Protein AF-A0A6V7JB09-F1 (afdb_monomer_lite)

Radius of gyration: 13.09 Å; chains: 1; bounding box: 28×29×31 Å

Secondary structure (DSSP, 8-state):
---------EEEEEEETTEEEEEEE-SS--TTT-EEEEETTEEEEEEEETTTTEEEEEEEE---

pLDDT: mean 90.67, std 13.07, range [36.88, 98.0]

Structure (mmCIF, N/CA/C/O backbone):
data_AF-A0A6V7JB09-F1
#
_entry.id   AF-A0A6V7JB09-F1
#
loop_
_atom_site.group_PDB
_atom_site.id
_atom_site.type_symbol
_atom_site.label_atom_id
_atom_site.label_alt_id
_atom_site.label_comp_id
_atom_site.label_asym_id
_atom_site.label_entity_id
_atom_site.label_seq_id
_atom_site.pdbx_PDB_ins_code
_atom_site.Cartn_x
_atom_site.Cartn_y
_atom_site.Cartn_z
_atom_site.occupancy
_atom_site.B_iso_or_equiv
_atom_site.auth_seq_id
_atom_site.auth_comp_id
_atom_site.auth_asym_id
_atom_site.auth_atom_id
_atom_site.pdbx_PDB_model_num
ATOM 1 N N . ASN A 1 1 ? -1.486 23.205 14.199 1.00 36.88 1 ASN A N 1
ATOM 2 C CA . ASN A 1 1 ? -2.793 22.650 14.596 1.00 36.88 1 ASN A CA 1
ATOM 3 C C . ASN A 1 1 ? -3.103 21.528 13.632 1.00 36.88 1 ASN A C 1
ATOM 5 O O . ASN A 1 1 ? -3.104 21.797 12.439 1.00 36.88 1 ASN A O 1
ATOM 9 N N . ASP A 1 2 ? -3.254 20.322 14.175 1.00 40.50 2 ASP A N 1
ATOM 10 C CA . ASP A 1 2 ? -3.299 19.004 13.524 1.00 40.50 2 ASP A CA 1
ATOM 11 C C . ASP A 1 2 ? -1.984 18.462 12.950 1.00 40.50 2 ASP A C 1
ATOM 13 O O . ASP A 1 2 ? -1.837 18.203 11.756 1.00 40.50 2 ASP A O 1
ATOM 17 N N . ASP A 1 3 ? -1.058 18.144 13.860 1.00 50.75 3 ASP A N 1
ATOM 18 C CA . ASP A 1 3 ? -0.199 16.966 13.697 1.00 50.75 3 ASP A CA 1
ATOM 19 C C . ASP A 1 3 ? -1.088 15.714 13.787 1.00 50.75 3 ASP A C 1
ATOM 21 O O . ASP A 1 3 ? -1.106 15.001 14.791 1.00 50.75 3 ASP A O 1
AT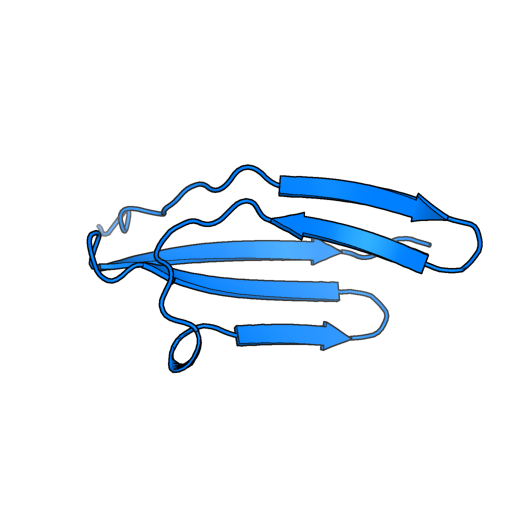OM 25 N N . ASN A 1 4 ? -1.903 15.499 12.748 1.00 58.06 4 ASN A N 1
ATOM 26 C CA . ASN A 1 4 ? -2.756 14.327 12.609 1.00 58.06 4 ASN A CA 1
ATOM 27 C C . ASN A 1 4 ? -1.877 13.088 12.828 1.00 58.06 4 ASN A C 1
ATOM 29 O O . ASN A 1 4 ? -0.805 12.975 12.226 1.00 58.06 4 ASN A O 1
ATOM 33 N N . LYS A 1 5 ? -2.275 12.209 13.747 1.00 63.97 5 LYS A N 1
ATOM 34 C CA . LYS A 1 5 ? -1.461 11.109 14.273 1.00 63.97 5 LYS A CA 1
ATOM 35 C C . LYS A 1 5 ? -1.165 10.099 13.161 1.00 63.97 5 LYS A C 1
ATOM 37 O O . LYS A 1 5 ? -1.893 9.130 12.998 1.00 63.97 5 LYS A O 1
ATOM 42 N N . LYS A 1 6 ? -0.124 10.329 12.358 1.00 79.94 6 LYS A N 1
ATOM 43 C CA . LYS A 1 6 ? 0.196 9.494 11.190 1.00 79.94 6 LYS A CA 1
ATOM 44 C C . LYS A 1 6 ? 0.692 8.126 11.638 1.00 79.94 6 LYS A C 1
ATOM 46 O O . LYS A 1 6 ? 1.696 8.029 12.347 1.00 79.94 6 LYS A O 1
ATOM 51 N N . ILE A 1 7 ? 0.026 7.075 11.171 1.00 92.56 7 ILE A N 1
ATOM 52 C CA . ILE A 1 7 ? 0.512 5.704 11.332 1.00 92.56 7 ILE A CA 1
ATOM 53 C C . ILE A 1 7 ? 1.817 5.570 10.550 1.00 92.56 7 ILE A C 1
ATOM 55 O O . ILE A 1 7 ? 1.951 6.117 9.456 1.00 92.56 7 ILE A O 1
ATOM 59 N N . GLN A 1 8 ? 2.791 4.857 11.111 1.00 92.31 8 GLN A N 1
ATOM 60 C CA . GLN A 1 8 ? 4.037 4.505 10.434 1.00 92.31 8 GLN A CA 1
ATOM 61 C C . GLN A 1 8 ? 4.071 2.993 10.232 1.00 92.31 8 GLN A C 1
ATOM 63 O O . GLN A 1 8 ? 4.040 2.229 11.195 1.00 92.31 8 GLN A O 1
ATOM 68 N N . CYS A 1 9 ? 4.146 2.557 8.978 1.00 95.50 9 CYS A N 1
ATOM 69 C CA . CYS A 1 9 ? 4.379 1.162 8.630 1.00 95.50 9 CYS A CA 1
ATOM 70 C C . CYS A 1 9 ? 5.836 0.961 8.220 1.00 95.50 9 CYS A C 1
ATOM 72 O O . CYS A 1 9 ? 6.442 1.826 7.586 1.00 95.50 9 CYS A O 1
ATOM 74 N N . ARG A 1 10 ? 6.382 -0.224 8.519 1.00 96.88 10 ARG A N 1
ATOM 75 C CA . ARG A 1 10 ? 7.624 -0.663 7.881 1.00 96.88 10 ARG A CA 1
ATOM 76 C C . ARG A 1 10 ? 7.338 -0.891 6.399 1.00 96.88 10 ARG A C 1
ATOM 78 O O . ARG A 1 10 ? 6.388 -1.595 6.054 1.00 96.88 10 ARG A O 1
ATOM 85 N N . MET A 1 11 ? 8.189 -0.331 5.554 1.00 95.88 11 MET A N 1
ATOM 86 C CA . MET A 1 11 ? 8.191 -0.559 4.117 1.00 95.88 11 MET A CA 1
ATOM 87 C C . MET A 1 11 ? 9.578 -1.036 3.700 1.00 95.88 11 MET A C 1
ATOM 89 O O . MET A 1 11 ? 10.582 -0.602 4.264 1.00 95.88 11 MET A O 1
ATOM 93 N N . ASP A 1 12 ? 9.606 -1.961 2.754 1.00 95.94 12 ASP A N 1
ATOM 94 C CA . ASP A 1 12 ? 10.813 -2.430 2.087 1.00 95.94 12 ASP A CA 1
ATOM 95 C C . ASP A 1 12 ? 10.591 -2.391 0.573 1.00 95.94 12 ASP A C 1
ATOM 97 O O . ASP A 1 12 ? 9.456 -2.532 0.104 1.00 95.94 12 ASP A O 1
ATOM 101 N N . TRP A 1 13 ? 11.659 -2.209 -0.192 1.00 94.75 13 TRP A N 1
ATOM 102 C CA . TRP A 1 13 ? 11.598 -2.218 -1.642 1.00 94.75 13 TRP A CA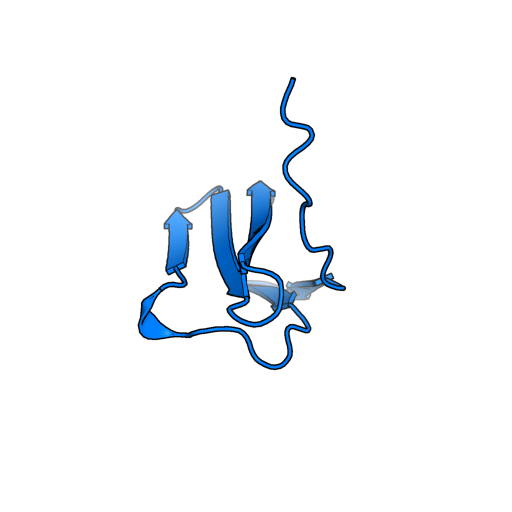 1
ATOM 103 C C . TRP A 1 13 ? 12.840 -2.863 -2.245 1.00 94.75 13 TRP A C 1
ATOM 105 O O . TRP A 1 13 ? 13.946 -2.766 -1.719 1.00 94.75 13 TRP A O 1
ATOM 115 N N . HIS A 1 14 ? 12.650 -3.511 -3.387 1.00 93.50 14 HIS A N 1
ATOM 116 C CA . HIS A 1 14 ? 13.749 -4.004 -4.204 1.00 93.50 14 HIS A CA 1
ATOM 117 C C . HIS A 1 14 ? 13.388 -3.934 -5.685 1.00 93.50 14 HIS A C 1
ATOM 119 O O . HIS A 1 14 ? 12.214 -3.971 -6.058 1.00 93.50 14 HIS A O 1
ATOM 125 N N . GLN A 1 15 ? 14.411 -3.846 -6.532 1.00 92.12 15 GLN A N 1
ATOM 126 C CA . GLN A 1 15 ? 14.274 -3.837 -7.983 1.00 92.12 15 GLN A CA 1
ATOM 127 C C . GLN A 1 15 ? 14.910 -5.093 -8.580 1.00 92.12 15 GLN A C 1
ATOM 129 O O . GLN A 1 15 ? 15.963 -5.560 -8.151 1.00 92.12 15 GLN A O 1
ATOM 134 N N . THR A 1 16 ? 14.245 -5.636 -9.589 1.00 89.69 16 THR A N 1
ATOM 135 C CA . THR A 1 16 ? 14.749 -6.663 -10.503 1.00 89.69 16 THR A CA 1
ATOM 136 C C . THR A 1 16 ? 14.798 -6.069 -11.912 1.00 89.69 16 THR A C 1
ATOM 138 O O . THR A 1 16 ? 14.360 -4.938 -12.112 1.00 89.69 16 THR A O 1
ATOM 141 N N . GLY A 1 17 ? 15.291 -6.812 -12.909 1.00 88.62 17 GLY A N 1
ATOM 142 C CA . GLY A 1 17 ? 15.527 -6.265 -14.253 1.00 88.62 17 GLY A CA 1
ATOM 143 C C . GLY A 1 17 ? 14.351 -5.490 -14.870 1.00 88.62 17 GLY A C 1
ATOM 144 O O . GLY A 1 17 ? 14.586 -4.495 -15.542 1.00 88.62 17 GLY A O 1
ATOM 145 N N . GLY A 1 18 ? 13.103 -5.905 -14.616 1.00 89.25 18 GLY A N 1
ATOM 146 C CA . GLY A 1 18 ? 11.905 -5.239 -15.151 1.00 89.25 18 GLY A CA 1
ATOM 147 C C . GLY A 1 18 ? 10.863 -4.815 -14.115 1.00 89.25 18 GLY A C 1
ATOM 148 O O . GLY A 1 18 ? 9.784 -4.377 -14.504 1.00 89.25 18 GLY A O 1
ATOM 149 N N . TYR A 1 19 ? 11.135 -4.971 -12.817 1.00 91.19 19 TYR A N 1
ATOM 150 C CA . TYR A 1 19 ? 10.121 -4.764 -11.780 1.00 91.19 19 TYR A CA 1
ATOM 151 C C . TYR A 1 19 ? 10.698 -4.086 -10.550 1.00 91.19 19 TYR A C 1
ATOM 153 O O . TYR A 1 19 ? 11.759 -4.475 -10.071 1.00 91.19 19 TYR A O 1
ATOM 161 N N . VAL A 1 20 ? 9.932 -3.160 -9.984 1.00 91.81 20 VAL A N 1
ATOM 162 C CA . VAL A 1 20 ? 10.108 -2.679 -8.613 1.00 91.81 20 VAL A CA 1
ATOM 163 C C . VAL A 1 20 ? 9.037 -3.340 -7.753 1.00 91.81 20 VAL A C 1
ATOM 165 O O . VAL A 1 20 ? 7.852 -3.292 -8.082 1.00 91.81 20 VAL A O 1
ATOM 168 N N . VAL A 1 21 ? 9.449 -3.966 -6.655 1.00 94.12 21 VAL A N 1
ATOM 169 C CA . VAL A 1 21 ? 8.559 -4.601 -5.682 1.00 94.12 21 VAL A CA 1
ATOM 170 C C . VAL A 1 21 ? 8.593 -3.779 -4.404 1.00 94.12 21 VAL A C 1
ATOM 172 O O . VAL A 1 21 ? 9.652 -3.618 -3.803 1.00 94.12 21 VAL A O 1
ATOM 175 N N . VAL A 1 22 ? 7.433 -3.282 -3.976 1.00 95.50 22 VAL A N 1
ATOM 176 C CA . VAL A 1 22 ? 7.262 -2.538 -2.721 1.00 95.50 22 VAL A CA 1
ATOM 177 C C . VAL A 1 22 ? 6.443 -3.389 -1.757 1.00 95.50 22 VAL A C 1
ATOM 179 O O . VAL A 1 22 ? 5.314 -3.772 -2.057 1.00 95.50 22 VAL A O 1
ATOM 182 N N . SER A 1 23 ? 7.016 -3.689 -0.594 1.00 97.06 23 SER A N 1
ATOM 183 C CA . SER A 1 23 ? 6.394 -4.477 0.472 1.00 97.06 23 SER A CA 1
ATOM 184 C C . SER A 1 23 ? 6.054 -3.574 1.654 1.00 97.06 23 SER A C 1
ATOM 186 O O . SER A 1 23 ? 6.951 -3.050 2.309 1.00 97.06 23 SER A O 1
ATOM 188 N N . ILE A 1 24 ? 4.764 -3.407 1.957 1.00 97.38 24 ILE A N 1
ATOM 189 C CA . ILE A 1 24 ? 4.291 -2.627 3.112 1.00 97.38 24 ILE A CA 1
ATOM 190 C C . ILE A 1 24 ? 3.766 -3.592 4.177 1.00 97.38 24 ILE A C 1
ATOM 192 O O . ILE A 1 24 ? 2.825 -4.349 3.939 1.00 97.38 24 ILE A O 1
ATOM 196 N N . PHE A 1 25 ? 4.351 -3.555 5.373 1.00 97.06 25 PHE A N 1
ATOM 197 C CA . PHE A 1 25 ? 3.937 -4.396 6.494 1.00 97.06 25 PHE A CA 1
ATOM 198 C C . PHE A 1 25 ? 2.851 -3.686 7.311 1.00 97.06 25 PHE A C 1
ATOM 200 O O . PHE A 1 25 ? 3.149 -2.954 8.256 1.00 97.06 25 PHE A O 1
ATOM 207 N N . ALA A 1 26 ? 1.589 -3.923 6.948 1.00 96.00 26 ALA A N 1
ATOM 208 C CA . ALA A 1 26 ? 0.414 -3.329 7.585 1.00 96.00 26 ALA A CA 1
ATOM 209 C C . ALA A 1 26 ? -0.534 -4.415 8.120 1.00 96.00 26 ALA A C 1
ATOM 211 O O . ALA A 1 26 ? -1.093 -5.201 7.356 1.00 96.00 26 ALA A O 1
ATOM 212 N N . LYS A 1 27 ? -0.733 -4.467 9.443 1.00 94.88 27 LYS A N 1
ATOM 213 C CA . LYS A 1 27 ? -1.700 -5.371 10.091 1.00 94.88 27 LYS A CA 1
ATOM 214 C C . LYS A 1 27 ? -2.977 -4.601 10.425 1.00 94.88 27 LYS A C 1
ATOM 216 O O . LYS A 1 27 ? -2.883 -3.477 10.890 1.00 94.88 27 LYS A O 1
ATOM 221 N N . LYS A 1 28 ? -4.143 -5.230 10.238 1.00 95.31 28 LYS A N 1
ATOM 222 C CA . LYS A 1 28 ? -5.472 -4.684 10.591 1.00 95.31 28 LYS A CA 1
ATOM 223 C C . LYS A 1 28 ? -5.891 -3.377 9.887 1.00 95.31 28 LYS A C 1
ATOM 225 O O . LYS A 1 28 ? -6.779 -2.682 10.369 1.00 95.31 28 LYS A O 1
ATOM 230 N N . TYR A 1 29 ? -5.305 -3.054 8.737 1.00 97.25 29 TYR A N 1
ATOM 231 C CA . TYR A 1 29 ? -5.831 -1.973 7.899 1.00 97.25 29 TYR A CA 1
ATOM 232 C C . TYR A 1 29 ? -7.188 -2.371 7.285 1.00 97.25 29 TYR A C 1
ATOM 234 O O . TYR A 1 29 ? -7.507 -3.558 7.199 1.00 97.25 29 TYR A O 1
ATOM 242 N N . HIS A 1 30 ? -7.979 -1.396 6.832 1.00 97.88 30 HIS A N 1
ATOM 243 C CA . HIS A 1 30 ? -9.298 -1.608 6.231 1.00 97.88 30 HIS A CA 1
ATOM 244 C C . HIS A 1 30 ? -9.244 -1.598 4.690 1.00 97.88 30 HIS A C 1
ATOM 246 O O . HIS A 1 30 ? -9.272 -0.522 4.088 1.00 97.88 30 HIS A O 1
ATOM 252 N N . PRO A 1 31 ? -9.283 -2.755 4.000 1.00 96.88 31 PRO A N 1
ATOM 253 C CA . PRO A 1 31 ? -8.992 -2.822 2.565 1.00 96.88 31 PRO A CA 1
ATOM 254 C C . PRO A 1 31 ? -9.911 -1.974 1.683 1.00 96.88 31 PRO A C 1
ATOM 256 O O . PRO A 1 31 ? -9.434 -1.341 0.752 1.00 96.88 31 PRO A O 1
ATOM 259 N N . ASN A 1 32 ? -11.206 -1.882 2.010 1.00 97.69 32 ASN A N 1
ATOM 260 C CA . ASN A 1 32 ? -12.166 -1.129 1.185 1.00 97.69 32 ASN A CA 1
ATOM 261 C C . ASN A 1 32 ? -12.087 0.398 1.371 1.00 97.69 32 ASN A C 1
ATOM 263 O O . ASN A 1 32 ? -12.728 1.130 0.625 1.00 97.69 32 ASN A O 1
ATOM 267 N N . LYS A 1 33 ? -11.373 0.876 2.399 1.00 97.38 33 LYS A N 1
ATOM 268 C CA . LYS A 1 33 ? -11.143 2.312 2.648 1.00 97.38 33 LYS A CA 1
ATOM 269 C C . LYS A 1 33 ? -9.728 2.735 2.252 1.00 97.38 33 LYS A C 1
ATOM 271 O O . LYS A 1 33 ? -9.455 3.923 2.143 1.00 97.38 33 LYS A O 1
ATOM 276 N N . SER A 1 34 ? -8.855 1.762 2.021 1.00 97.69 34 SER A N 1
ATOM 277 C CA . SER A 1 34 ? -7.493 1.956 1.555 1.00 97.69 34 SER A CA 1
ATOM 278 C C . SER A 1 34 ? -7.426 1.987 0.032 1.00 97.69 34 SER A C 1
ATOM 280 O O . SER A 1 34 ? -8.284 1.436 -0.658 1.00 97.69 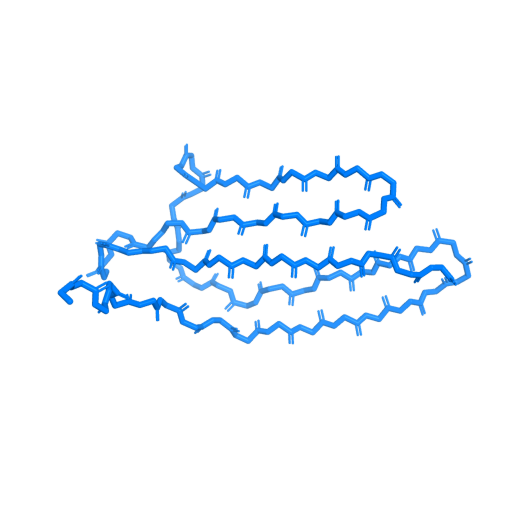34 SER A O 1
ATOM 282 N N . TYR A 1 35 ? -6.372 2.591 -0.508 1.00 98.00 35 TYR A N 1
ATOM 283 C CA . TYR A 1 35 ? -6.131 2.599 -1.946 1.00 98.00 35 TYR A CA 1
ATOM 284 C C . TYR A 1 35 ? -4.646 2.577 -2.294 1.00 98.00 35 TYR A C 1
ATOM 286 O O . TYR A 1 35 ? -3.791 3.063 -1.552 1.00 98.00 35 TYR A O 1
ATOM 294 N N . VAL A 1 36 ? -4.370 2.066 -3.492 1.00 97.31 36 VAL A N 1
ATOM 295 C CA . VAL A 1 36 ? -3.072 2.142 -4.161 1.00 97.31 36 VAL A CA 1
ATOM 296 C C . VAL A 1 36 ? -3.293 2.797 -5.519 1.00 97.31 36 VAL A C 1
ATOM 298 O O . VAL A 1 36 ? -4.138 2.362 -6.299 1.00 97.31 36 VAL A O 1
ATOM 301 N N . LYS A 1 37 ? -2.550 3.865 -5.795 1.00 97.81 37 LYS A N 1
ATOM 302 C CA . LYS A 1 37 ? -2.534 4.574 -7.074 1.00 97.81 37 LYS A CA 1
ATOM 303 C C . LYS A 1 37 ? -1.145 4.441 -7.668 1.00 97.81 37 LYS A C 1
ATOM 305 O O . LYS A 1 37 ? -0.156 4.750 -7.009 1.00 97.81 37 LYS A O 1
ATOM 310 N N . LEU A 1 38 ? -1.086 3.993 -8.912 1.00 95.88 38 LEU A N 1
ATOM 311 C CA . LEU A 1 38 ? 0.159 3.762 -9.624 1.00 95.88 38 LEU A CA 1
ATOM 312 C C . LEU A 1 38 ? 0.125 4.487 -10.964 1.00 95.88 38 LEU A C 1
ATOM 314 O O . LEU A 1 38 ? -0.874 4.447 -11.682 1.00 95.88 38 LEU A O 1
ATOM 318 N N . ASN A 1 39 ? 1.239 5.116 -11.303 1.00 93.44 39 ASN A N 1
ATOM 319 C CA . ASN A 1 39 ? 1.555 5.557 -12.651 1.00 93.44 39 ASN A CA 1
ATOM 320 C C . ASN A 1 39 ? 3.025 5.190 -12.963 1.00 93.44 39 ASN A C 1
ATOM 322 O O . ASN A 1 39 ? 3.721 4.695 -12.073 1.00 93.44 39 ASN A O 1
ATOM 326 N N . PRO A 1 40 ? 3.522 5.415 -14.194 1.00 90.62 40 PRO A N 1
ATOM 327 C CA . PRO A 1 40 ? 4.860 4.971 -14.591 1.00 90.62 40 PRO A CA 1
ATOM 328 C C . PRO A 1 40 ? 6.028 5.489 -13.739 1.00 90.62 40 PRO A C 1
ATOM 330 O O . PRO A 1 40 ? 7.083 4.868 -13.746 1.00 90.62 40 PRO A O 1
ATOM 333 N N . ILE A 1 41 ? 5.863 6.609 -13.027 1.00 93.00 41 ILE A N 1
ATOM 334 C CA . ILE A 1 41 ? 6.942 7.264 -12.267 1.00 93.00 41 ILE A CA 1
ATOM 335 C C . ILE A 1 41 ? 6.626 7.428 -10.778 1.00 93.00 41 ILE A C 1
ATOM 337 O O . ILE A 1 41 ? 7.448 7.954 -10.032 1.00 93.00 41 ILE A O 1
ATOM 341 N N . ARG A 1 42 ? 5.429 7.050 -10.321 1.00 95.50 42 ARG A N 1
ATOM 342 C CA . ARG A 1 42 ? 4.984 7.328 -8.955 1.00 95.50 42 ARG A CA 1
ATOM 343 C C . ARG A 1 42 ? 3.989 6.293 -8.452 1.00 95.50 42 ARG A C 1
ATOM 345 O O . ARG A 1 42 ? 3.009 5.966 -9.124 1.00 95.50 42 ARG A O 1
ATOM 352 N N . LEU A 1 43 ? 4.230 5.836 -7.231 1.00 96.44 43 LEU A N 1
ATOM 353 C CA . LEU A 1 43 ? 3.353 4.981 -6.446 1.00 96.44 43 LEU A CA 1
ATOM 354 C C . LEU A 1 43 ? 2.880 5.771 -5.225 1.00 96.44 43 LEU A C 1
ATOM 356 O O . LEU A 1 43 ? 3.688 6.188 -4.400 1.00 96.44 43 LEU A O 1
ATOM 360 N N . THR A 1 44 ? 1.569 5.923 -5.073 1.00 97.50 44 THR A N 1
ATOM 361 C CA . THR A 1 44 ? 0.958 6.524 -3.885 1.00 97.50 44 THR A CA 1
ATOM 362 C C . THR A 1 44 ? 0.025 5.516 -3.233 1.00 97.50 44 THR A C 1
ATOM 364 O O . THR A 1 44 ? -0.823 4.923 -3.896 1.00 97.50 44 THR A O 1
ATOM 367 N N . THR A 1 45 ? 0.158 5.320 -1.928 1.00 97.31 45 THR A N 1
ATOM 368 C CA . THR A 1 45 ? -0.663 4.394 -1.143 1.00 97.31 45 THR A CA 1
ATOM 369 C C . THR A 1 45 ? -1.216 5.107 0.081 1.00 97.31 45 THR A C 1
ATOM 371 O O . THR A 1 45 ? -0.496 5.857 0.735 1.00 97.31 45 THR A O 1
ATOM 374 N N . SER A 1 46 ? -2.478 4.844 0.406 1.00 97.31 46 SER A N 1
ATOM 375 C CA . SER A 1 46 ? -3.105 5.264 1.656 1.00 97.31 46 SER A CA 1
ATOM 376 C C . SER A 1 46 ? -3.779 4.052 2.284 1.00 97.31 46 SER A C 1
ATOM 378 O O . SER A 1 46 ? -4.619 3.411 1.646 1.00 97.31 46 SER A O 1
ATOM 380 N N . LEU A 1 47 ? -3.351 3.684 3.491 1.00 97.88 47 LEU A N 1
ATOM 381 C CA . LEU A 1 47 ? -3.900 2.564 4.245 1.00 97.88 47 LEU A CA 1
ATOM 382 C C . LEU A 1 47 ? -4.617 3.092 5.486 1.00 97.88 47 LEU A C 1
ATOM 384 O O . LEU A 1 47 ? -3.949 3.590 6.389 1.00 97.88 47 LEU A O 1
ATOM 388 N N . PHE A 1 48 ? -5.939 2.927 5.545 1.00 97.44 48 PHE A N 1
ATOM 389 C CA . PHE A 1 48 ? -6.745 3.337 6.695 1.00 97.44 48 PHE A CA 1
ATOM 390 C C . PHE A 1 48 ? -6.685 2.289 7.805 1.00 97.44 48 PHE A C 1
ATOM 392 O O . PHE A 1 48 ? -6.940 1.105 7.555 1.00 97.44 48 PHE A O 1
ATOM 399 N N . PHE A 1 49 ? -6.401 2.718 9.031 1.00 97.00 49 PHE A N 1
ATOM 400 C CA . PHE A 1 49 ? -6.373 1.882 10.226 1.00 97.00 49 PHE A CA 1
ATOM 401 C C . PHE A 1 49 ? -7.538 2.255 11.157 1.00 97.00 49 PHE A C 1
ATOM 403 O O . PHE A 1 49 ? -7.502 3.312 11.784 1.00 97.00 49 PHE A O 1
ATOM 410 N N . PRO A 1 50 ? -8.580 1.406 11.268 1.00 95.81 50 PRO A N 1
ATOM 411 C CA . PRO A 1 50 ? -9.762 1.719 12.073 1.00 95.81 50 PRO A CA 1
ATOM 412 C C . PRO A 1 50 ? -9.506 1.827 13.578 1.00 95.81 50 PRO A C 1
ATOM 414 O O . PRO A 1 50 ? -10.248 2.532 14.252 1.00 95.81 50 PRO A O 1
ATOM 417 N N . GLU A 1 51 ? -8.515 1.106 14.118 1.00 94.75 51 GLU A N 1
ATOM 418 C CA . GLU A 1 51 ? -8.226 1.116 15.563 1.00 94.75 51 GLU A CA 1
ATOM 419 C C . GLU A 1 51 ? -7.614 2.455 16.002 1.00 94.75 51 GLU A C 1
ATOM 421 O O . GLU A 1 51 ? -7.855 2.920 17.115 1.00 94.75 51 GLU A O 1
ATOM 426 N N . GLU A 1 52 ? -6.858 3.095 15.115 1.00 93.69 52 GLU A N 1
ATOM 427 C CA . GLU A 1 52 ? -6.187 4.368 15.352 1.00 93.69 52 GLU A CA 1
ATOM 428 C C . GLU A 1 52 ? -6.892 5.566 14.706 1.00 93.69 52 GLU A C 1
ATOM 430 O O . GLU A 1 52 ? -6.426 6.692 14.884 1.00 93.69 52 GLU A O 1
ATOM 435 N N . ASP A 1 53 ? -7.983 5.313 13.974 1.00 94.12 53 ASP A N 1
ATOM 436 C CA . ASP A 1 53 ? -8.755 6.283 13.186 1.00 94.12 53 ASP A CA 1
ATOM 437 C C . ASP A 1 53 ? -7.856 7.204 12.343 1.00 94.12 53 ASP A C 1
ATOM 439 O O . ASP A 1 53 ? -7.981 8.427 12.338 1.00 94.12 53 ASP A O 1
ATOM 443 N N . SER A 1 54 ? -6.866 6.603 11.679 1.00 95.12 54 SER A N 1
ATOM 444 C CA . SER A 1 54 ? -5.827 7.335 10.957 1.00 95.12 54 SER A CA 1
ATOM 445 C C . SER A 1 54 ? -5.254 6.524 9.798 1.00 95.12 54 SER A C 1
ATOM 447 O O . SER A 1 54 ? -5.442 5.310 9.696 1.00 95.12 54 SER A O 1
ATOM 449 N N . ASP A 1 55 ? -4.524 7.205 8.919 1.00 95.06 55 ASP A N 1
ATOM 450 C CA . ASP A 1 55 ? -3.951 6.642 7.706 1.00 95.06 55 ASP A CA 1
ATOM 451 C C . ASP A 1 55 ? -2.423 6.533 7.778 1.00 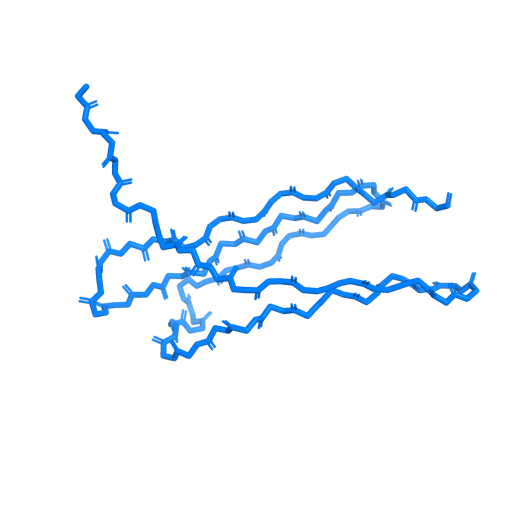95.06 55 ASP A C 1
ATOM 453 O O . ASP A 1 55 ? -1.713 7.447 8.218 1.00 95.06 55 ASP A O 1
ATOM 457 N N . TYR A 1 56 ? -1.899 5.435 7.235 1.00 96.31 56 TYR A N 1
ATOM 458 C CA . TYR A 1 56 ? -0.533 5.388 6.722 1.00 96.31 56 TYR A CA 1
ATOM 459 C C . TYR A 1 56 ? -0.540 5.876 5.277 1.00 96.31 56 TYR A C 1
ATOM 461 O O . TYR A 1 56 ? -1.243 5.318 4.437 1.00 96.31 56 TY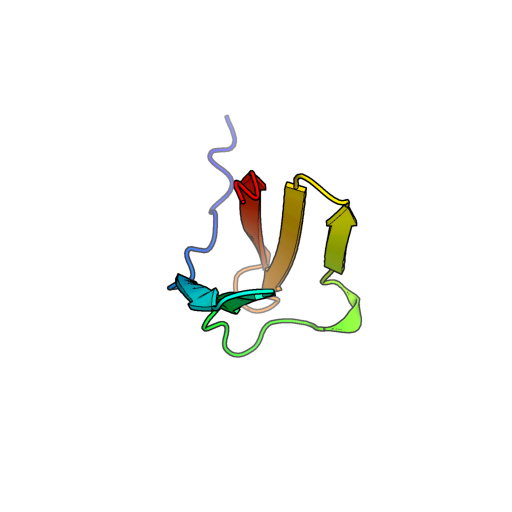R A O 1
ATOM 469 N N . ASN A 1 57 ? 0.273 6.884 4.973 1.00 96.31 57 ASN A N 1
ATOM 470 C CA . ASN A 1 57 ? 0.410 7.414 3.623 1.00 96.31 57 ASN A CA 1
ATOM 471 C C . ASN A 1 57 ? 1.842 7.213 3.134 1.00 96.31 57 ASN A C 1
ATOM 473 O O . ASN A 1 57 ? 2.793 7.611 3.808 1.00 96.3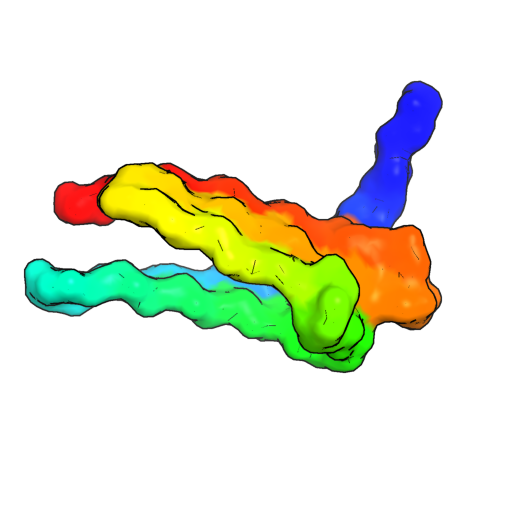1 57 ASN A O 1
ATOM 477 N N . LEU A 1 58 ? 1.979 6.616 1.954 1.00 96.12 58 LEU A N 1
ATOM 478 C CA . LEU A 1 58 ? 3.247 6.392 1.277 1.00 96.12 58 LEU A CA 1
ATOM 479 C C . LEU A 1 58 ? 3.203 7.045 -0.096 1.00 96.12 58 LEU A C 1
ATOM 481 O O . LEU A 1 58 ? 2.256 6.845 -0.854 1.00 96.12 58 LEU A O 1
ATOM 485 N N . ASP A 1 59 ? 4.253 7.783 -0.420 1.00 95.56 59 ASP A N 1
ATOM 486 C CA . ASP A 1 59 ? 4.443 8.398 -1.723 1.00 95.56 59 ASP A CA 1
ATOM 487 C C . ASP A 1 59 ? 5.879 8.139 -2.177 1.00 95.56 59 ASP A C 1
ATOM 489 O O . ASP A 1 59 ? 6.832 8.556 -1.517 1.00 95.56 59 ASP A O 1
ATOM 493 N N . LEU A 1 60 ? 6.024 7.377 -3.258 1.00 94.00 60 LEU A N 1
ATOM 494 C CA . LEU A 1 60 ? 7.301 6.920 -3.787 1.00 94.00 60 LEU A CA 1
ATOM 495 C C . LEU A 1 60 ? 7.429 7.318 -5.248 1.00 94.00 60 LEU A C 1
ATOM 497 O O . LEU A 1 60 ? 6.583 6.981 -6.076 1.00 94.00 60 LEU A O 1
ATOM 501 N N . GLU A 1 61 ? 8.534 7.978 -5.570 1.00 93.50 61 GLU A N 1
ATOM 502 C CA . GLU A 1 61 ? 8.979 8.151 -6.946 1.00 93.50 61 GLU A CA 1
ATOM 503 C C . GLU A 1 61 ? 9.654 6.857 -7.416 1.00 93.50 61 GLU A C 1
ATOM 505 O O . GLU A 1 61 ? 10.578 6.356 -6.774 1.00 93.50 61 GLU A O 1
ATOM 510 N N . LEU A 1 62 ? 9.173 6.306 -8.526 1.00 89.62 62 LEU A N 1
ATOM 511 C CA . LEU A 1 62 ? 9.726 5.108 -9.140 1.00 89.62 62 LEU A CA 1
ATOM 512 C C . LEU A 1 62 ? 10.828 5.537 -10.105 1.00 89.62 62 LEU A C 1
ATOM 514 O O . LEU A 1 62 ? 10.555 6.115 -11.157 1.00 89.62 62 LEU A O 1
ATOM 518 N N . ARG A 1 63 ? 12.077 5.272 -9.721 1.00 80.12 63 ARG A N 1
ATOM 519 C CA . ARG A 1 63 ? 13.255 5.484 -10.565 1.00 80.12 63 ARG A CA 1
ATOM 520 C C . ARG A 1 63 ? 13.680 4.132 -11.123 1.00 80.12 63 ARG A C 1
ATOM 522 O O . ARG A 1 63 ? 13.847 3.194 -10.350 1.00 80.12 63 ARG A O 1
ATOM 529 N N . GLY A 1 64 ? 13.748 4.044 -12.450 1.00 68.12 64 GLY A N 1
ATOM 530 C CA . GLY A 1 64 ? 14.213 2.863 -13.180 1.00 68.12 64 GLY A CA 1
ATOM 531 C C . GLY A 1 64 ? 15.726 2.791 -13.240 1.00 68.12 64 GLY A C 1
ATOM 532 O O . GLY A 1 64 ? 16.351 3.873 -13.327 1.00 68.12 64 GLY A O 1
#

Foldseek 3Di:
DDPPPADDWDWDWDDDPPDIDIDTDDDQWDVVVWDWDDDPFKIWTWTQHPVSRHIHIDIDTDDD

InterPro domains:
  IPR007052 CS domain [PF04969] (9-39)
  IPR008978 HSP20-like chaperone [G3DSA:2.60.40.790] (2-64)
  IPR008978 HSP20-like chaperone [SSF49764] (3-63)
  IPR039790 Cysteine and histidine-rich domain-containing protein 1 [PTHR46983] (2-64)

Organism: NCBI:txid1563983

Sequence (64 aa):
NDDNKKIQCRMDWHQTGGYVVVSIFAKKYHPNKSYVKLNPIRLTTSLFFPEEDSDYNLDLELRG